Protein AF-A0A7M5VD16-F1 (afdb_monomer_lite)

Organism: NCBI:txid252671

Secondary structure (DSSP, 8-state):
--TTS---------------HHHHHHHHHHHHGGGB----HHHHHH--HHHHHHHHHHHT----TT-TTHHHHHHHHHHHTTEEEEEEEEE-TTSS-EEEEEEEPP-TTTBPPHHHHHHHHSS--

Structure (mmCIF, N/CA/C/O backbone):
data_AF-A0A7M5VD16-F1
#
_entry.id   AF-A0A7M5VD16-F1
#
loop_
_atom_site.group_PDB
_atom_site.id
_atom_site.type_symbol
_atom_site.label_atom_id
_atom_site.label_alt_id
_atom_site.label_comp_id
_atom_site.label_asym_id
_atom_site.label_entity_id
_atom_site.label_seq_id
_atom_site.pdbx_PDB_ins_code
_atom_site.Cartn_x
_atom_site.Cartn_y
_atom_site.Cartn_z
_atom_site.occupancy
_atom_site.B_iso_or_equiv
_atom_site.auth_seq_id
_atom_site.auth_comp_id
_atom_site.auth_asym_id
_atom_site.auth_atom_id
_atom_site.pdbx_PDB_model_num
ATOM 1 N N . MET A 1 1 ? 28.785 -12.070 -41.067 1.00 56.81 1 MET A N 1
ATOM 2 C CA . MET A 1 1 ? 30.015 -12.118 -41.872 1.00 56.81 1 MET A CA 1
ATOM 3 C C . MET A 1 1 ? 29.643 -11.562 -43.218 1.00 56.81 1 MET A C 1
ATOM 5 O O . MET A 1 1 ? 28.580 -11.926 -43.713 1.00 56.81 1 MET A O 1
ATOM 9 N N . ASP A 1 2 ? 30.428 -10.625 -43.731 1.00 66.94 2 ASP A N 1
ATOM 10 C CA . ASP A 1 2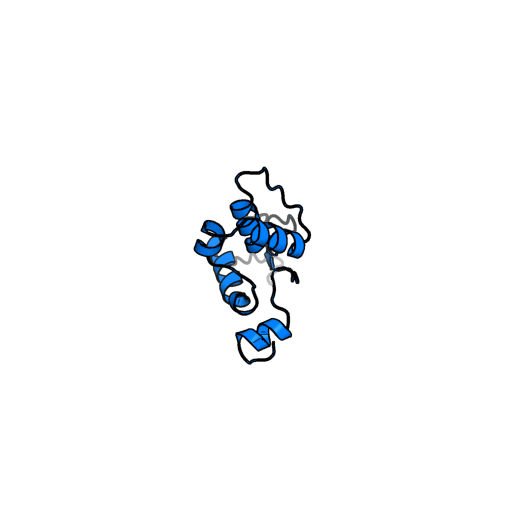 ? 30.234 -10.147 -45.096 1.00 66.94 2 ASP A CA 1
ATOM 11 C C . ASP A 1 2 ? 30.690 -11.217 -46.102 1.00 66.94 2 ASP A C 1
ATOM 13 O O . ASP A 1 2 ? 31.215 -12.269 -45.723 1.00 66.94 2 ASP A O 1
ATOM 17 N N . ASP A 1 3 ? 30.513 -10.947 -47.392 1.00 72.56 3 ASP A N 1
ATOM 18 C CA . ASP A 1 3 ? 30.872 -11.866 -48.480 1.00 72.56 3 ASP A CA 1
ATOM 19 C C . ASP A 1 3 ? 32.383 -12.194 -48.546 1.00 72.56 3 ASP A C 1
ATOM 21 O O . ASP A 1 3 ? 32.819 -12.964 -49.402 1.00 72.56 3 ASP A O 1
ATOM 25 N N . LYS A 1 4 ? 33.202 -11.617 -47.653 1.00 77.00 4 LYS A N 1
ATOM 26 C CA . LYS A 1 4 ? 34.650 -11.829 -47.538 1.00 77.00 4 LYS A CA 1
ATOM 27 C C . LYS A 1 4 ? 35.054 -12.561 -46.254 1.00 77.00 4 LYS A C 1
ATOM 29 O O . LYS A 1 4 ? 36.243 -12.780 -46.044 1.00 77.00 4 LYS A O 1
ATOM 34 N N . GLY A 1 5 ? 34.092 -12.985 -45.432 1.00 75.94 5 GLY A N 1
ATOM 35 C CA . GLY A 1 5 ? 34.352 -13.716 -44.189 1.00 75.94 5 GLY A CA 1
ATOM 36 C C . GLY A 1 5 ? 34.762 -12.827 -43.012 1.00 75.94 5 GLY A C 1
ATOM 37 O O . GLY A 1 5 ? 35.124 -13.353 -41.960 1.00 75.94 5 GLY A O 1
ATOM 38 N N . GLU A 1 6 ? 34.673 -11.502 -43.148 1.00 80.31 6 GLU A N 1
ATOM 39 C CA . GLU A 1 6 ? 35.021 -10.573 -42.076 1.00 80.31 6 GLU A CA 1
ATOM 40 C C . GLU A 1 6 ? 33.842 -10.391 -41.098 1.00 80.31 6 GLU A C 1
ATOM 42 O O . GLU A 1 6 ? 32.664 -10.462 -41.492 1.00 80.31 6 GLU A O 1
ATOM 47 N N . PRO A 1 7 ? 34.107 -10.168 -39.795 1.00 71.12 7 PRO A N 1
ATOM 48 C CA . PRO A 1 7 ? 33.060 -9.902 -38.825 1.00 71.12 7 PRO A CA 1
ATOM 49 C C . PRO A 1 7 ? 32.345 -8.590 -39.160 1.00 71.12 7 PRO A C 1
ATOM 51 O O . PRO A 1 7 ? 32.913 -7.502 -39.106 1.00 71.12 7 PRO A O 1
ATOM 54 N N . THR A 1 8 ? 31.056 -8.692 -39.473 1.00 75.25 8 THR A N 1
ATOM 55 C CA . THR A 1 8 ? 30.203 -7.531 -39.721 1.00 75.25 8 THR A CA 1
ATOM 56 C C . THR A 1 8 ? 29.890 -6.856 -38.388 1.00 75.25 8 THR A C 1
ATOM 58 O O . THR A 1 8 ? 29.064 -7.346 -37.614 1.00 75.25 8 THR A O 1
ATOM 61 N N . ILE A 1 9 ? 30.555 -5.741 -38.093 1.00 78.44 9 ILE A N 1
ATOM 62 C CA . ILE A 1 9 ? 30.253 -4.940 -36.904 1.00 78.44 9 ILE A CA 1
ATOM 63 C C . ILE A 1 9 ? 28.971 -4.161 -37.181 1.00 78.44 9 ILE A C 1
ATOM 65 O O . ILE A 1 9 ? 28.936 -3.306 -38.061 1.00 78.44 9 ILE A O 1
ATOM 69 N N . THR A 1 10 ? 27.920 -4.451 -36.417 1.00 77.50 10 THR A N 1
ATOM 70 C CA . THR A 1 10 ? 26.670 -3.689 -36.480 1.00 77.50 10 THR A CA 1
ATOM 71 C C . THR A 1 10 ? 26.530 -2.876 -35.204 1.00 77.50 10 THR A C 1
ATOM 73 O O . THR A 1 10 ? 26.528 -3.434 -34.109 1.00 77.50 10 THR A O 1
ATOM 76 N N . GLN A 1 11 ? 26.451 -1.556 -35.344 1.00 68.62 11 GLN A N 1
ATOM 77 C CA . GLN A 1 11 ? 26.189 -0.647 -34.234 1.00 68.62 11 GLN A CA 1
ATOM 78 C C . GLN A 1 11 ? 24.703 -0.302 -34.226 1.00 68.62 11 GLN A C 1
ATOM 80 O O . GLN A 1 11 ? 24.153 0.105 -35.246 1.00 68.62 11 GLN A O 1
ATOM 85 N N . TYR A 1 12 ? 24.067 -0.455 -33.070 1.00 62.19 12 TYR A N 1
ATOM 86 C CA . TYR A 1 12 ? 22.695 -0.021 -32.841 1.00 62.19 12 TYR A CA 1
ATOM 87 C C . TYR A 1 12 ? 22.702 1.032 -31.739 1.00 62.19 12 TYR A C 1
ATOM 89 O O . TYR A 1 12 ? 23.341 0.847 -30.703 1.00 62.19 12 TYR A O 1
ATOM 97 N N . THR A 1 13 ? 21.974 2.124 -31.945 1.00 57.06 13 THR A N 1
ATOM 98 C CA . THR A 1 13 ? 21.675 3.080 -30.880 1.00 57.06 13 THR A CA 1
ATOM 99 C C . THR A 1 13 ? 20.452 2.572 -30.129 1.00 57.06 13 THR A C 1
ATOM 101 O O . THR A 1 13 ? 19.353 2.538 -30.675 1.00 57.06 13 THR A O 1
ATOM 104 N N . THR A 1 14 ? 20.639 2.144 -28.883 1.00 54.81 14 THR A N 1
ATOM 105 C CA . THR A 1 14 ? 19.533 1.820 -27.978 1.00 54.81 14 THR A CA 1
ATOM 106 C C . THR A 1 14 ? 19.245 3.028 -27.099 1.00 54.81 14 THR A C 1
ATOM 108 O O . THR A 1 14 ? 20.090 3.427 -26.300 1.00 54.81 14 THR A O 1
ATOM 111 N N . GLU A 1 15 ? 18.051 3.596 -27.215 1.00 56.59 15 GLU A N 1
ATOM 112 C CA . GLU A 1 15 ? 17.571 4.614 -26.284 1.00 56.59 15 GLU A CA 1
ATOM 113 C C . GLU A 1 15 ? 16.760 3.925 -25.183 1.00 56.59 15 GLU A C 1
ATOM 115 O O . GLU A 1 15 ? 15.657 3.427 -25.412 1.00 56.59 15 GLU A O 1
ATOM 120 N N . GLY A 1 16 ? 17.316 3.859 -23.974 1.00 57.34 16 GLY A N 1
ATOM 121 C CA . GLY A 1 16 ? 16.554 3.469 -22.794 1.00 57.34 16 GLY A CA 1
ATOM 122 C C . GLY A 1 16 ? 15.739 4.662 -22.305 1.00 57.34 16 GLY A C 1
ATOM 123 O O . GLY A 1 16 ? 16.314 5.685 -21.938 1.00 57.34 16 GLY A O 1
ATOM 124 N N . ARG A 1 17 ? 14.406 4.552 -22.265 1.00 59.69 17 ARG A N 1
ATOM 125 C CA . ARG A 1 17 ? 13.594 5.526 -21.523 1.00 59.69 17 ARG A CA 1
ATOM 126 C C . ARG A 1 17 ? 13.852 5.321 -20.036 1.00 59.69 17 ARG A C 1
ATOM 128 O O . ARG A 1 17 ? 13.440 4.314 -19.466 1.00 59.69 17 ARG A O 1
ATOM 135 N N . MET A 1 18 ? 14.550 6.267 -19.419 1.00 70.25 18 MET A N 1
ATOM 136 C CA . MET A 1 18 ? 14.739 6.279 -17.976 1.00 70.25 18 MET A CA 1
ATOM 137 C C . MET A 1 18 ? 13.461 6.812 -17.331 1.00 70.25 18 MET A C 1
ATOM 139 O O . MET A 1 18 ? 13.227 8.016 -17.325 1.00 70.25 18 MET A O 1
ATOM 143 N N . PHE A 1 19 ? 12.628 5.913 -16.814 1.00 75.44 19 PHE A N 1
ATOM 144 C CA . PHE A 1 19 ? 11.519 6.296 -15.947 1.00 75.44 19 PHE A CA 1
ATOM 145 C C . PHE A 1 19 ? 12.018 6.362 -14.509 1.00 75.44 19 PHE A C 1
ATOM 147 O O . PHE A 1 19 ? 12.674 5.444 -14.013 1.00 75.44 19 PHE A O 1
ATOM 154 N N . THR A 1 20 ? 11.697 7.445 -13.821 1.00 83.00 20 THR A N 1
ATOM 155 C CA . THR A 1 20 ? 11.889 7.544 -12.379 1.00 83.00 20 THR A CA 1
ATOM 156 C C . THR A 1 20 ? 10.973 6.549 -11.666 1.00 83.00 20 THR A C 1
ATOM 158 O O . THR A 1 20 ? 9.872 6.229 -12.120 1.00 83.00 20 THR A O 1
ATOM 161 N N . LEU A 1 21 ? 11.385 6.090 -10.482 1.00 79.88 21 LEU A N 1
ATOM 162 C CA . LEU A 1 21 ? 10.534 5.237 -9.649 1.00 79.88 21 LEU A CA 1
ATOM 163 C C . LEU A 1 21 ? 9.198 5.919 -9.307 1.00 79.88 21 LEU A C 1
ATOM 165 O O . LEU A 1 21 ? 8.177 5.252 -9.155 1.00 79.88 21 LEU A O 1
ATOM 169 N N . GLN A 1 22 ? 9.195 7.249 -9.197 1.00 85.12 22 GLN A N 1
ATOM 170 C CA . GLN A 1 22 ? 7.983 8.026 -8.964 1.00 85.12 22 GLN A CA 1
ATOM 171 C C . GLN A 1 22 ? 7.004 7.915 -10.139 1.00 85.12 22 GLN A C 1
ATOM 173 O O . GLN A 1 22 ? 5.826 7.650 -9.909 1.00 85.12 22 GLN A O 1
ATOM 178 N N . GLU A 1 23 ? 7.477 8.045 -11.381 1.00 88.56 23 GLU A N 1
ATOM 179 C CA . GLU A 1 23 ? 6.639 7.892 -12.581 1.00 88.56 23 GLU A CA 1
ATOM 180 C C . GLU A 1 23 ? 6.065 6.480 -12.701 1.00 88.56 23 GLU A C 1
ATOM 182 O O . GLU A 1 23 ? 4.878 6.319 -12.991 1.00 88.56 23 GLU A O 1
ATOM 187 N N . VAL A 1 24 ? 6.879 5.455 -12.425 1.00 86.69 24 VAL A N 1
ATOM 188 C CA . VAL A 1 24 ? 6.423 4.057 -12.417 1.00 86.69 24 VAL A CA 1
ATOM 189 C C . VAL A 1 24 ? 5.312 3.871 -11.384 1.00 86.69 24 VAL A C 1
ATOM 191 O O . VAL A 1 24 ? 4.244 3.359 -11.715 1.00 86.69 24 VAL A O 1
ATOM 194 N N . ARG A 1 25 ? 5.511 4.353 -10.151 1.00 85.94 25 ARG A N 1
ATOM 195 C CA . ARG A 1 25 ? 4.515 4.244 -9.073 1.00 85.94 25 ARG A CA 1
ATOM 196 C C . ARG A 1 25 ? 3.226 4.995 -9.387 1.00 85.94 25 ARG A C 1
ATOM 198 O O . ARG A 1 25 ? 2.158 4.443 -9.148 1.00 85.94 25 ARG A O 1
ATOM 205 N N . GLN A 1 26 ? 3.311 6.207 -9.936 1.00 89.62 26 GLN A N 1
ATOM 206 C CA . GLN A 1 26 ? 2.128 6.978 -10.325 1.00 89.62 26 GLN A CA 1
ATOM 207 C C . GLN A 1 26 ? 1.358 6.276 -11.445 1.00 89.62 26 GLN A C 1
ATOM 209 O O . GLN A 1 26 ? 0.141 6.151 -11.376 1.00 89.62 26 GLN A O 1
ATOM 214 N N . THR A 1 27 ? 2.071 5.759 -12.448 1.00 90.50 27 THR A N 1
ATOM 215 C CA . THR A 1 27 ? 1.465 5.012 -13.556 1.00 90.50 27 THR A CA 1
ATOM 216 C C . THR A 1 27 ? 0.771 3.748 -13.058 1.00 90.50 27 THR A C 1
ATOM 218 O O . THR A 1 27 ? -0.334 3.443 -13.497 1.00 90.50 27 THR A O 1
ATOM 221 N N . MET A 1 28 ? 1.402 3.008 -12.142 1.00 89.75 28 MET A N 1
ATOM 222 C CA . MET A 1 28 ? 0.799 1.821 -11.535 1.00 89.75 28 MET A CA 1
ATOM 223 C C . MET A 1 28 ? -0.426 2.188 -10.700 1.00 89.75 28 MET A C 1
ATOM 225 O O . MET A 1 28 ? -1.458 1.551 -10.867 1.00 89.75 28 MET A O 1
ATOM 229 N N . PHE A 1 29 ? -0.341 3.232 -9.869 1.00 90.06 29 PHE A N 1
ATOM 230 C CA . PHE A 1 29 ? -1.458 3.716 -9.056 1.00 90.06 29 PHE A CA 1
ATOM 231 C C . PHE A 1 29 ? -2.660 4.131 -9.915 1.00 90.06 29 PHE A C 1
ATOM 233 O O . PHE A 1 29 ? -3.742 3.598 -9.705 1.00 90.06 29 PHE A O 1
ATOM 240 N N . ASN A 1 30 ? -2.472 4.976 -10.932 1.00 92.19 30 ASN A N 1
ATOM 241 C CA . ASN A 1 30 ? -3.568 5.437 -11.796 1.00 92.19 30 ASN A CA 1
ATOM 242 C C . ASN A 1 30 ? -4.278 4.281 -12.521 1.00 92.19 30 ASN A C 1
ATOM 244 O O . ASN A 1 30 ? -5.460 4.361 -12.819 1.00 92.19 30 ASN A O 1
ATOM 248 N N . LYS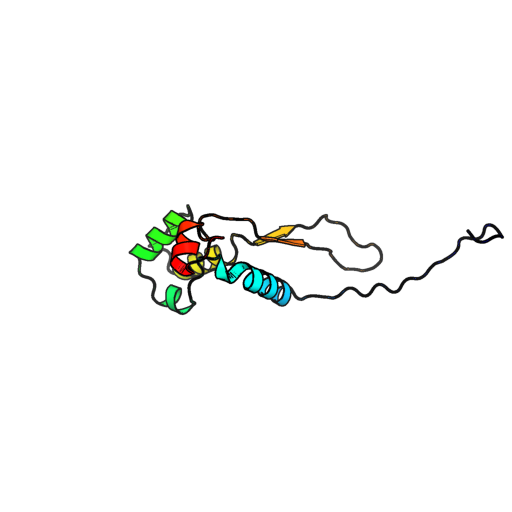 A 1 31 ? -3.563 3.192 -12.831 1.00 91.06 31 LYS A N 1
ATOM 249 C CA . LYS A 1 31 ? -4.161 2.013 -13.479 1.00 91.06 31 LYS A CA 1
ATOM 250 C C . LYS A 1 31 ? -5.032 1.180 -12.546 1.00 91.06 31 LYS A C 1
ATOM 252 O O . LYS A 1 31 ? -5.820 0.378 -13.033 1.00 91.06 31 LYS A O 1
ATOM 257 N N . GLN A 1 32 ? -4.821 1.297 -11.238 1.00 91.25 32 GLN A N 1
ATOM 258 C CA . GLN A 1 32 ? -5.428 0.410 -10.252 1.00 91.25 32 GLN A CA 1
ATOM 259 C C . GLN A 1 32 ? -6.311 1.140 -9.235 1.00 91.25 32 GLN A C 1
ATOM 261 O O . GLN A 1 32 ? -6.996 0.469 -8.475 1.00 91.25 32 GLN A O 1
ATOM 266 N N . GLU A 1 33 ? -6.305 2.478 -9.199 1.00 91.00 33 GLU A N 1
ATOM 267 C CA . GLU A 1 33 ? -6.933 3.289 -8.145 1.00 91.00 33 GLU A CA 1
ATOM 268 C C . GLU A 1 33 ? -8.411 2.958 -7.898 1.00 91.00 33 GLU A C 1
ATOM 270 O O . GLU A 1 33 ? -8.833 2.886 -6.741 1.00 91.00 33 GLU A O 1
ATOM 275 N N . ASP A 1 34 ? -9.158 2.651 -8.960 1.00 90.81 34 ASP A N 1
ATOM 276 C CA . ASP A 1 34 ? -10.574 2.278 -8.891 1.00 90.81 34 ASP A CA 1
ATOM 277 C C . ASP A 1 34 ? -10.812 0.953 -8.156 1.00 90.81 34 ASP A C 1
ATOM 279 O O . ASP A 1 34 ? -11.871 0.748 -7.565 1.00 90.81 34 ASP A O 1
ATOM 283 N N . PHE A 1 35 ? -9.813 0.069 -8.146 1.00 92.12 35 PHE A N 1
ATOM 284 C CA . PHE A 1 35 ? -9.873 -1.251 -7.520 1.00 92.12 35 PHE A CA 1
ATOM 285 C C . PHE A 1 35 ? -9.280 -1.268 -6.109 1.00 92.12 35 PHE A C 1
ATOM 287 O O . PHE A 1 35 ? -9.351 -2.290 -5.431 1.00 92.12 35 PHE A O 1
ATOM 294 N N . LEU A 1 36 ? -8.674 -0.172 -5.641 1.00 91.56 36 LEU A N 1
ATOM 295 C CA . LEU A 1 36 ? -8.016 -0.135 -4.336 1.00 91.56 36 LEU A CA 1
ATOM 296 C C . LEU A 1 36 ? -8.909 0.462 -3.245 1.00 91.56 36 LEU A C 1
ATOM 298 O O . LEU A 1 36 ? -9.598 1.469 -3.432 1.00 91.56 36 LEU A O 1
ATOM 302 N N . ARG A 1 37 ? -8.791 -0.092 -2.036 1.00 90.44 37 ARG A N 1
ATOM 303 C CA . ARG A 1 37 ? -9.325 0.465 -0.784 1.00 90.44 37 ARG A CA 1
ATOM 304 C C . ARG A 1 37 ? -8.405 1.543 -0.210 1.00 90.44 37 ARG A C 1
ATOM 306 O O . ARG A 1 37 ? -8.069 1.525 0.973 1.00 90.44 37 ARG A O 1
ATOM 313 N N . ILE A 1 38 ? -7.952 2.463 -1.057 1.00 83.81 38 ILE A N 1
ATOM 314 C CA . ILE A 1 38 ? -7.075 3.552 -0.628 1.00 83.81 38 ILE A CA 1
ATOM 315 C C . ILE A 1 38 ? -7.872 4.604 0.135 1.00 83.81 38 ILE A C 1
ATOM 317 O O . ILE A 1 38 ? -8.963 5.005 -0.266 1.00 83.81 38 ILE A O 1
ATOM 321 N N . LYS A 1 39 ? -7.285 5.056 1.241 1.00 90.44 39 LYS A N 1
ATOM 322 C CA . LYS A 1 39 ? -7.809 6.119 2.090 1.00 90.44 39 LYS A CA 1
ATOM 323 C C . LYS A 1 39 ? -7.011 7.407 1.873 1.00 90.44 39 LYS A C 1
ATOM 325 O O . LYS A 1 39 ? -5.833 7.368 1.486 1.00 90.44 39 LYS A O 1
ATOM 330 N N . SER A 1 40 ? -7.661 8.546 2.108 1.00 92.00 40 SER A N 1
ATOM 331 C CA . SER A 1 40 ? -7.034 9.868 2.014 1.00 92.00 40 SER A CA 1
ATOM 332 C C . SER A 1 40 ? -5.940 10.043 3.071 1.00 92.00 40 SER A C 1
ATOM 334 O O . SER A 1 40 ? -5.857 9.287 4.033 1.00 92.00 40 SER A O 1
ATOM 336 N N . ASP A 1 41 ? -5.076 11.042 2.905 1.00 93.56 41 ASP A N 1
ATOM 337 C CA . ASP A 1 41 ? -4.100 11.384 3.947 1.00 93.56 41 ASP A CA 1
ATOM 338 C C . ASP A 1 41 ? -4.797 11.828 5.244 1.00 93.56 41 ASP A C 1
ATOM 340 O O . ASP A 1 41 ? -4.432 11.351 6.315 1.00 93.56 41 ASP A O 1
ATOM 344 N N . GLU A 1 42 ? -5.860 12.624 5.115 1.00 96.06 42 GLU A N 1
ATOM 345 C CA . GLU A 1 42 ? -6.714 13.102 6.212 1.00 96.06 42 GLU A CA 1
ATOM 346 C C . GLU A 1 42 ? -7.332 11.961 7.035 1.00 96.06 42 GLU A C 1
ATOM 348 O O . GLU A 1 42 ? -7.437 12.059 8.258 1.00 96.06 42 GLU A O 1
ATOM 353 N N . TYR A 1 43 ? -7.679 10.840 6.391 1.00 95.06 43 TYR A N 1
ATOM 354 C CA . TYR A 1 43 ? -8.161 9.649 7.090 1.00 95.06 43 TYR A CA 1
ATOM 355 C C . TYR A 1 43 ? -7.158 9.171 8.144 1.00 95.06 43 TYR A C 1
ATOM 357 O O . TYR A 1 43 ? -7.521 8.972 9.295 1.00 95.06 43 TYR A O 1
ATOM 365 N N . TYR A 1 44 ? -5.877 9.045 7.790 1.00 94.19 44 TYR A N 1
ATOM 366 C CA . TYR A 1 44 ? -4.859 8.566 8.732 1.00 94.19 44 TYR A CA 1
ATOM 367 C C . TYR A 1 44 ? -4.493 9.600 9.801 1.00 94.19 44 TYR A C 1
ATOM 369 O O . TYR A 1 44 ? -3.949 9.231 10.837 1.00 94.19 44 TYR A O 1
ATOM 377 N N . GLU A 1 45 ? -4.756 10.883 9.557 1.00 93.31 45 GLU A N 1
ATOM 378 C CA . GLU A 1 45 ? -4.549 11.951 10.542 1.00 93.31 45 GLU A CA 1
ATOM 379 C C . GLU A 1 45 ? -5.648 11.973 11.612 1.00 93.31 45 GLU A C 1
ATOM 381 O O . GLU A 1 45 ? -5.421 12.468 12.714 1.00 93.31 45 GLU A O 1
ATOM 386 N N . THR A 1 46 ? -6.823 11.422 11.295 1.00 94.62 46 THR A N 1
ATOM 387 C CA . THR A 1 46 ? -8.028 11.489 12.136 1.00 94.62 46 THR A CA 1
ATOM 388 C C . THR A 1 46 ? -8.549 10.125 12.598 1.00 94.62 46 THR A C 1
ATOM 390 O O . THR A 1 46 ? -9.502 10.074 13.375 1.00 94.62 46 THR A O 1
ATOM 393 N N . ILE A 1 47 ? -7.927 9.026 12.160 1.00 94.50 47 ILE A N 1
ATOM 394 C CA . ILE A 1 47 ? -8.333 7.654 12.486 1.00 94.50 47 ILE A CA 1
ATOM 395 C C . ILE A 1 47 ? -8.306 7.392 14.001 1.00 94.50 47 ILE A C 1
ATOM 397 O O . ILE A 1 47 ? -7.346 7.725 14.699 1.00 94.50 47 ILE A O 1
ATOM 401 N N . GLY A 1 48 ? -9.374 6.777 14.513 1.00 94.12 48 GLY A N 1
ATOM 402 C CA . GLY A 1 48 ? -9.488 6.388 15.920 1.00 94.12 48 GLY A CA 1
ATOM 403 C C . GLY A 1 48 ? -8.792 5.061 16.241 1.00 94.12 48 GLY A C 1
ATOM 404 O O . GLY A 1 48 ? -8.499 4.264 15.355 1.00 94.12 48 GLY A O 1
ATOM 405 N N . GLU A 1 49 ? -8.577 4.784 17.529 1.00 93.44 49 GLU A N 1
ATOM 406 C CA . GLU A 1 49 ? -7.909 3.553 17.995 1.00 93.44 49 GLU A CA 1
ATOM 407 C C . GLU A 1 49 ? -8.648 2.269 17.592 1.00 93.44 49 GLU A C 1
ATOM 409 O O . GLU A 1 49 ? -8.018 1.309 17.154 1.00 93.44 49 GLU A O 1
ATOM 414 N N . GLN A 1 50 ? -9.982 2.254 17.695 1.00 94.06 50 GLN A N 1
ATOM 415 C CA . GLN A 1 50 ? -10.776 1.089 17.295 1.00 94.06 50 GLN A CA 1
ATOM 416 C C . GLN A 1 50 ? -10.631 0.813 15.796 1.00 94.06 50 GLN A C 1
ATOM 418 O O . GLN A 1 50 ? -10.380 -0.316 15.396 1.00 94.06 50 GLN A O 1
ATOM 423 N N . GLU A 1 51 ? -10.732 1.857 14.976 1.00 94.69 51 GLU A N 1
ATOM 424 C CA . GLU A 1 51 ? -10.631 1.719 13.526 1.00 94.69 51 GLU A CA 1
ATOM 425 C C . GLU A 1 51 ? -9.207 1.345 13.089 1.00 94.69 51 GLU A C 1
ATOM 427 O O . GLU A 1 51 ? -9.037 0.554 12.166 1.00 94.69 51 GLU A O 1
ATOM 432 N N . LEU A 1 52 ? -8.178 1.835 13.793 1.00 94.94 52 LEU A N 1
ATOM 433 C CA . LEU A 1 52 ? -6.807 1.350 13.624 1.00 94.94 52 LEU A CA 1
ATOM 434 C C . LEU A 1 52 ? -6.728 -0.158 13.862 1.00 94.94 52 LEU A C 1
ATOM 436 O O . LEU A 1 52 ? -6.177 -0.864 13.020 1.00 94.94 52 LEU A O 1
ATOM 440 N N . SER A 1 53 ? -7.282 -0.643 14.977 1.00 95.31 53 SER A N 1
ATOM 441 C CA . SER A 1 53 ? -7.300 -2.073 15.295 1.00 95.31 53 SER A CA 1
ATOM 442 C C . SER A 1 53 ? -7.985 -2.881 14.192 1.00 95.31 53 SER A C 1
ATOM 444 O O . SER A 1 53 ? -7.397 -3.836 13.692 1.00 95.31 53 SER A O 1
ATOM 446 N N . ASP A 1 54 ? -9.175 -2.456 13.761 1.00 95.00 54 ASP A N 1
ATOM 447 C CA . ASP A 1 54 ? -9.959 -3.147 12.731 1.00 95.00 54 ASP A CA 1
ATOM 448 C C . ASP A 1 54 ? -9.209 -3.197 11.383 1.00 95.00 54 ASP A C 1
ATOM 450 O O . ASP A 1 54 ? -9.206 -4.211 10.678 1.00 95.00 54 ASP A O 1
ATOM 454 N N . GLU A 1 55 ? -8.529 -2.108 11.017 1.00 94.75 55 GLU A N 1
ATOM 455 C CA . GLU A 1 55 ? -7.730 -2.028 9.795 1.00 94.75 55 GLU A CA 1
ATOM 456 C C . GLU A 1 55 ? -6.468 -2.908 9.853 1.00 94.75 55 GLU A C 1
ATOM 458 O O . GLU A 1 55 ? -6.105 -3.524 8.845 1.00 94.75 55 GLU A O 1
ATOM 463 N N . PHE A 1 56 ? -5.811 -3.018 11.011 1.00 95.06 56 PHE A N 1
ATOM 464 C CA . PHE A 1 56 ? -4.692 -3.945 11.215 1.00 95.06 56 PHE A CA 1
ATOM 465 C C . PHE A 1 56 ? -5.141 -5.411 11.192 1.00 95.06 56 PHE A C 1
ATOM 467 O O . PHE A 1 56 ? -4.501 -6.224 10.518 1.00 95.06 56 PHE A O 1
ATOM 474 N N . ASP A 1 57 ? -6.275 -5.731 11.818 1.00 94.56 57 ASP A N 1
ATOM 475 C CA . ASP A 1 57 ? -6.874 -7.069 11.781 1.00 94.56 57 ASP A CA 1
ATOM 476 C C . ASP A 1 57 ? -7.202 -7.482 10.344 1.00 94.56 57 ASP A C 1
ATOM 478 O O . ASP A 1 57 ? -6.867 -8.588 9.912 1.00 94.56 57 ASP A O 1
ATOM 482 N N . ARG A 1 58 ? -7.767 -6.567 9.547 1.00 91.62 58 ARG A N 1
ATOM 483 C CA . ARG A 1 58 ? -8.017 -6.800 8.118 1.00 91.62 58 ARG A CA 1
ATOM 484 C C . ARG A 1 58 ? -6.732 -7.065 7.335 1.00 91.62 58 ARG A C 1
ATOM 486 O O . ARG A 1 58 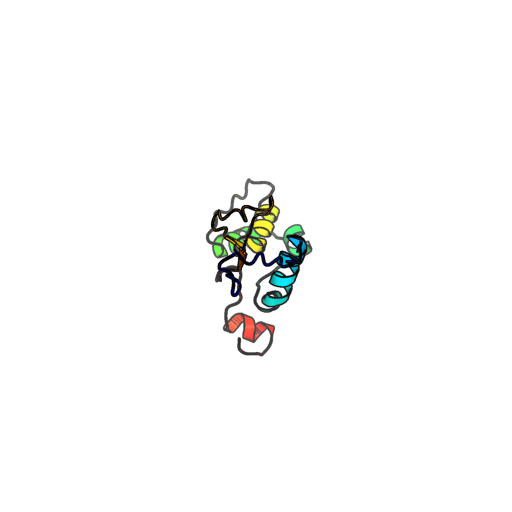? -6.730 -7.866 6.402 1.00 91.62 58 ARG A O 1
ATOM 493 N N . LEU A 1 59 ? -5.639 -6.390 7.688 1.00 91.88 59 LEU A N 1
ATOM 494 C CA . LEU A 1 59 ? -4.335 -6.630 7.074 1.00 91.88 59 LEU A CA 1
ATOM 495 C C . LEU A 1 59 ? -3.686 -7.941 7.544 1.00 91.88 59 LEU A C 1
ATOM 497 O O . LEU A 1 59 ? -2.723 -8.364 6.901 1.00 91.88 59 LEU A O 1
ATOM 501 N N . LEU A 1 60 ? -4.221 -8.602 8.575 1.00 91.75 60 LEU A N 1
ATOM 502 C CA . LEU A 1 60 ? -3.587 -9.722 9.277 1.00 91.75 60 LEU A CA 1
ATOM 503 C C . LEU A 1 60 ? -2.233 -9.318 9.889 1.00 91.75 60 LEU A C 1
ATOM 505 O O . LEU A 1 60 ? -1.269 -10.082 9.854 1.00 91.75 60 LEU A O 1
ATOM 509 N N . GLU A 1 61 ? -2.159 -8.097 10.418 1.00 92.38 61 GLU A N 1
ATOM 510 C CA . GLU A 1 61 ? -0.968 -7.503 11.029 1.00 92.38 61 GLU A CA 1
ATOM 511 C C . GLU A 1 61 ? -1.247 -7.145 12.497 1.00 92.38 61 GLU A C 1
ATOM 513 O O . GLU A 1 61 ? -2.365 -6.805 12.869 1.00 92.38 61 GLU A O 1
ATOM 518 N N . ASN A 1 62 ? -0.228 -7.196 13.357 1.00 92.44 62 ASN A N 1
ATOM 519 C CA . ASN A 1 62 ? -0.417 -6.964 14.795 1.00 92.44 62 ASN A CA 1
ATOM 520 C C . ASN A 1 62 ? -0.484 -5.474 15.122 1.00 92.44 62 ASN A C 1
ATOM 522 O O . ASN A 1 62 ? 0.544 -4.812 15.003 1.00 92.44 62 ASN A O 1
ATOM 526 N N . TYR A 1 63 ? -1.612 -4.969 15.613 1.00 93.75 63 TYR A N 1
ATOM 527 C CA . TYR A 1 63 ? -1.729 -3.613 16.161 1.00 93.75 63 TYR A CA 1
ATOM 528 C C . TYR A 1 63 ? -1.050 -3.488 17.539 1.00 93.75 63 TYR A C 1
ATOM 530 O O . TYR A 1 63 ? -1.281 -4.312 18.424 1.00 93.75 63 TYR A O 1
ATOM 538 N N . ASP A 1 64 ? -0.220 -2.455 17.737 1.00 92.00 64 ASP A N 1
ATOM 539 C CA . ASP A 1 64 ? 0.339 -2.111 19.055 1.00 92.00 64 ASP A CA 1
ATOM 540 C C . ASP A 1 64 ? -0.207 -0.757 19.535 1.00 92.00 64 ASP A C 1
ATOM 542 O O . ASP A 1 64 ? 0.336 0.284 19.158 1.00 92.00 64 ASP A O 1
ATOM 546 N N . PRO A 1 65 ? -1.221 -0.727 20.416 1.00 88.56 65 PRO A N 1
ATOM 547 C CA . PRO A 1 65 ? -1.823 0.524 20.880 1.00 88.56 65 PRO A CA 1
ATOM 548 C C . PRO A 1 65 ? -0.857 1.412 21.682 1.00 88.56 65 PRO A C 1
ATOM 550 O O . PRO A 1 65 ? -1.153 2.578 21.928 1.00 88.56 65 PRO A O 1
ATOM 553 N N . LYS A 1 66 ? 0.304 0.896 22.109 1.00 90.00 66 LYS A N 1
ATOM 554 C CA . LYS A 1 66 ? 1.325 1.684 22.821 1.00 90.00 66 LYS A CA 1
ATOM 555 C C . LYS A 1 66 ? 2.312 2.367 21.875 1.00 90.00 66 LYS A C 1
ATOM 557 O O . LYS A 1 66 ? 3.075 3.228 22.316 1.00 90.00 66 LYS A O 1
ATOM 562 N N . SER A 1 67 ? 2.325 1.983 20.600 1.00 90.19 67 SER A N 1
ATOM 563 C CA . SER A 1 67 ? 3.206 2.545 19.581 1.00 90.19 67 SER A CA 1
ATOM 564 C C . SER A 1 67 ? 2.642 3.889 19.089 1.00 90.19 67 SER A C 1
ATOM 566 O O . SER A 1 67 ? 1.536 3.940 18.554 1.00 90.19 67 SER A O 1
ATOM 568 N N . PRO A 1 68 ? 3.383 5.008 19.209 1.00 82.56 68 PRO A N 1
ATOM 569 C CA . PRO A 1 68 ? 2.859 6.337 18.877 1.00 82.56 68 PRO A CA 1
ATOM 570 C C . PRO A 1 68 ? 2.710 6.606 17.367 1.00 82.56 68 PRO A C 1
ATOM 572 O O . PRO A 1 68 ? 2.414 7.729 16.980 1.00 82.56 68 PRO A O 1
ATOM 575 N N . ASN A 1 69 ? 2.935 5.61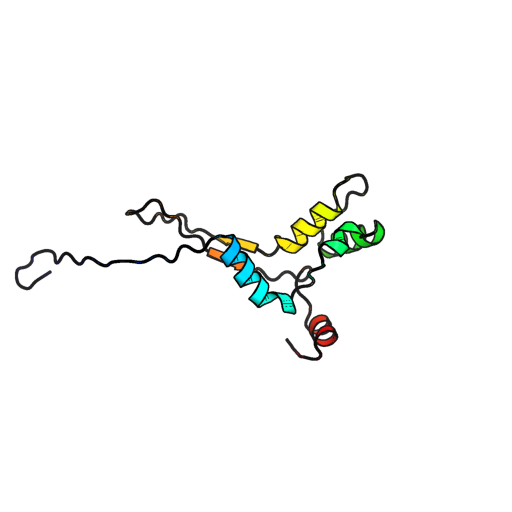4 16.497 1.00 92.81 69 ASN A N 1
ATOM 576 C CA . ASN A 1 69 ? 2.989 5.799 15.040 1.00 92.81 69 ASN A CA 1
ATOM 577 C C . ASN A 1 69 ? 2.188 4.752 14.254 1.00 92.81 69 ASN A C 1
ATOM 579 O O . ASN A 1 69 ? 2.446 4.530 13.068 1.00 92.81 69 ASN A O 1
ATOM 583 N N . GLU A 1 70 ? 1.212 4.107 14.888 1.00 95.06 70 GLU A N 1
ATOM 584 C CA . GLU A 1 70 ? 0.430 3.046 14.251 1.00 95.06 70 GLU A CA 1
ATOM 585 C C . GLU A 1 70 ? -0.327 3.520 13.008 1.00 95.06 70 GLU A C 1
ATOM 587 O O . GLU A 1 70 ? -0.318 2.821 11.998 1.00 95.06 70 GLU A O 1
ATOM 592 N N . ALA A 1 71 ? -0.862 4.744 13.001 1.00 94.81 71 ALA A N 1
ATOM 593 C CA . ALA A 1 71 ? -1.503 5.317 11.814 1.00 94.81 71 ALA A CA 1
ATOM 594 C C . ALA A 1 71 ? -0.527 5.506 10.638 1.00 94.81 71 ALA A C 1
ATOM 596 O O . ALA A 1 71 ? -0.843 5.193 9.488 1.00 94.81 71 ALA A O 1
ATOM 597 N N . VAL A 1 72 ? 0.704 5.950 10.917 1.00 95.19 72 VAL A N 1
ATOM 598 C CA . VAL A 1 72 ? 1.764 6.083 9.902 1.00 95.19 72 VAL A CA 1
ATOM 599 C C . VAL A 1 72 ? 2.176 4.708 9.375 1.00 95.19 72 VAL A C 1
ATOM 601 O O . VAL A 1 72 ? 2.392 4.532 8.171 1.00 95.19 72 VAL A O 1
ATOM 604 N N . ARG A 1 73 ? 2.262 3.716 10.268 1.00 94.75 73 ARG A N 1
ATOM 605 C CA . ARG A 1 73 ? 2.580 2.331 9.920 1.00 94.75 73 ARG A CA 1
ATOM 606 C C . ARG A 1 73 ? 1.487 1.719 9.042 1.00 94.75 73 ARG A C 1
ATOM 608 O O . ARG A 1 73 ? 1.811 1.156 7.996 1.00 94.75 73 ARG A O 1
ATOM 615 N N . LEU A 1 74 ? 0.220 1.922 9.397 1.00 94.81 74 LEU A N 1
ATOM 616 C CA . LEU A 1 74 ? -0.938 1.489 8.619 1.00 94.81 74 LEU A CA 1
ATOM 617 C C . LEU A 1 74 ? -0.927 2.102 7.212 1.00 94.81 74 LEU A C 1
ATOM 619 O O . LEU A 1 74 ? -0.972 1.375 6.217 1.00 94.81 74 LEU A O 1
ATOM 623 N N . LYS A 1 75 ? -0.771 3.431 7.122 1.00 94.62 75 LYS A N 1
ATOM 624 C CA . LYS A 1 75 ? -0.664 4.171 5.852 1.00 94.62 75 LYS A CA 1
ATOM 625 C C . LYS A 1 75 ? 0.435 3.604 4.962 1.00 94.62 75 LYS A C 1
ATOM 627 O O . LYS A 1 75 ? 0.250 3.453 3.754 1.00 94.62 75 LYS A O 1
ATOM 632 N N . LYS A 1 76 ? 1.593 3.282 5.546 1.00 92.19 76 LYS A N 1
ATOM 633 C CA . LYS A 1 76 ? 2.705 2.675 4.812 1.00 92.19 76 LYS A CA 1
ATOM 634 C C . LYS A 1 76 ? 2.317 1.296 4.288 1.00 92.19 76 LYS A C 1
ATOM 636 O O . LYS A 1 76 ? 2.454 1.084 3.086 1.00 92.19 76 LYS A O 1
ATOM 641 N N . TYR A 1 77 ? 1.818 0.400 5.141 1.00 91.88 77 TYR A N 1
ATOM 642 C CA . TYR A 1 77 ? 1.421 -0.949 4.729 1.00 91.88 77 TYR A CA 1
ATOM 643 C C . TYR A 1 77 ? 0.428 -0.914 3.572 1.00 91.88 77 TYR A C 1
ATOM 645 O O . TYR A 1 77 ? 0.702 -1.491 2.522 1.00 91.88 77 TYR A O 1
ATOM 653 N N . GLN A 1 78 ? -0.654 -0.151 3.704 1.00 91.25 78 GLN A N 1
ATOM 654 C CA . GLN A 1 78 ? -1.693 -0.095 2.677 1.00 91.25 78 GLN A CA 1
ATOM 655 C C . GLN A 1 78 ? -1.195 0.439 1.326 1.00 91.25 78 GLN A C 1
ATOM 657 O O . GLN A 1 78 ? -1.733 0.075 0.284 1.00 91.25 78 GLN A O 1
ATOM 662 N N . ARG A 1 79 ? -0.143 1.268 1.318 1.00 89.12 79 ARG A N 1
ATOM 663 C CA . ARG A 1 79 ? 0.416 1.868 0.094 1.00 89.12 79 ARG A CA 1
ATOM 664 C C . ARG A 1 79 ? 1.526 1.069 -0.570 1.00 89.12 79 ARG A C 1
ATOM 666 O O . ARG A 1 79 ? 1.802 1.320 -1.741 1.00 89.12 79 ARG A O 1
ATOM 673 N N . VAL A 1 80 ? 2.220 0.193 0.160 1.00 87.88 80 VAL A N 1
ATOM 674 C CA . VAL A 1 80 ? 3.407 -0.501 -0.379 1.00 87.88 80 VAL A CA 1
ATOM 675 C C . VAL A 1 80 ? 3.313 -2.018 -0.361 1.00 87.88 80 VAL A C 1
ATOM 677 O O . VAL A 1 80 ? 4.083 -2.648 -1.077 1.00 87.88 80 VAL A O 1
ATOM 680 N N . ARG A 1 81 ? 2.395 -2.611 0.411 1.00 88.75 81 ARG A N 1
ATOM 681 C CA . ARG A 1 81 ? 2.311 -4.069 0.607 1.00 88.75 81 ARG A CA 1
ATOM 682 C C . ARG A 1 81 ? 2.164 -4.853 -0.696 1.00 88.75 81 ARG A C 1
ATOM 684 O O . ARG A 1 81 ? 2.691 -5.952 -0.807 1.00 88.75 81 ARG A O 1
ATOM 691 N N . THR A 1 82 ? 1.480 -4.280 -1.678 1.00 89.75 82 THR A N 1
ATOM 692 C CA . THR A 1 82 ? 1.211 -4.928 -2.965 1.00 89.75 82 THR A CA 1
ATOM 693 C C . THR A 1 82 ? 2.332 -4.729 -3.984 1.00 89.75 82 THR A C 1
ATOM 695 O O . THR A 1 82 ? 2.348 -5.412 -5.003 1.00 89.75 82 THR A O 1
ATOM 698 N N . LEU A 1 83 ? 3.280 -3.816 -3.741 1.00 89.06 83 LEU A N 1
ATOM 699 C CA . LEU A 1 83 ? 4.337 -3.489 -4.696 1.00 89.06 83 LEU A CA 1
ATOM 700 C C . LEU A 1 83 ? 5.509 -4.468 -4.569 1.00 89.06 83 LEU A C 1
ATOM 702 O O . LEU A 1 83 ? 6.192 -4.514 -3.547 1.00 89.06 83 LEU A O 1
ATOM 706 N N . VAL A 1 84 ? 5.798 -5.188 -5.650 1.00 89.50 84 VAL A N 1
ATOM 707 C CA . VAL A 1 84 ? 6.925 -6.118 -5.745 1.00 89.50 84 VAL A CA 1
ATOM 708 C C . VAL A 1 84 ? 7.939 -5.610 -6.751 1.00 89.50 84 VAL A C 1
ATOM 710 O O . VAL A 1 84 ? 7.601 -5.301 -7.891 1.00 89.50 84 VAL A O 1
ATOM 713 N N . CYS A 1 85 ? 9.200 -5.562 -6.332 1.00 86.75 85 CYS A N 1
ATOM 714 C CA . CYS A 1 85 ? 10.335 -5.341 -7.216 1.00 86.75 85 CYS A CA 1
ATOM 715 C C . CYS A 1 85 ? 11.001 -6.687 -7.511 1.00 86.75 85 CYS A C 1
ATOM 717 O O . CYS A 1 85 ? 11.312 -7.441 -6.588 1.00 86.75 85 CYS A O 1
ATOM 719 N N . TRP A 1 86 ? 11.231 -6.973 -8.787 1.00 85.88 86 TRP A N 1
ATOM 720 C CA . TRP A 1 86 ? 11.998 -8.121 -9.247 1.00 85.88 86 TRP A CA 1
ATOM 721 C C . TRP A 1 86 ? 13.172 -7.654 -10.107 1.00 85.88 86 TRP A C 1
ATOM 723 O O . TRP A 1 86 ? 13.044 -6.730 -10.910 1.00 85.88 86 TRP A O 1
ATOM 733 N N . HIS A 1 87 ? 14.320 -8.298 -9.934 1.00 81.31 87 HIS A N 1
ATOM 734 C CA . HIS A 1 87 ? 15.548 -8.032 -10.675 1.00 81.31 87 HIS A CA 1
ATOM 735 C C . HIS A 1 87 ? 16.247 -9.368 -10.926 1.00 81.31 87 HIS A C 1
ATOM 737 O O . HIS A 1 87 ? 16.424 -10.147 -9.988 1.00 81.31 87 HIS A O 1
ATOM 743 N N . ASP A 1 88 ? 16.667 -9.637 -12.159 1.00 76.62 88 ASP A N 1
ATOM 744 C CA . ASP A 1 88 ? 17.319 -10.900 -12.537 1.00 76.62 88 ASP A CA 1
ATOM 745 C C . ASP A 1 88 ? 18.832 -10.920 -12.276 1.00 76.62 88 ASP A C 1
ATOM 747 O O . ASP A 1 88 ? 19.509 -11.895 -12.588 1.00 76.62 88 ASP A O 1
ATOM 751 N N . SER A 1 89 ? 19.374 -9.858 -11.673 1.00 70.50 89 SER A N 1
ATOM 752 C CA . SER A 1 89 ? 20.819 -9.662 -11.466 1.00 70.50 89 SER A CA 1
ATOM 753 C C . SER A 1 89 ? 21.630 -9.611 -12.761 1.00 70.50 89 SER A C 1
ATOM 755 O O . SER A 1 89 ? 22.860 -9.643 -12.702 1.00 70.50 89 SER A O 1
ATOM 757 N N . SER A 1 90 ? 20.974 -9.478 -13.918 1.00 64.81 90 SER A N 1
ATOM 758 C CA . SER A 1 90 ? 21.670 -9.257 -15.174 1.00 64.81 90 SER A CA 1
ATOM 759 C C . SER A 1 90 ? 22.221 -7.830 -15.190 1.00 64.81 90 SER A C 1
ATOM 761 O O . SER A 1 90 ? 21.506 -6.840 -15.028 1.00 64.81 90 SER A O 1
ATOM 763 N N . SER A 1 91 ? 23.538 -7.710 -15.324 1.00 61.41 91 SER A N 1
ATOM 764 C CA . SER A 1 91 ? 24.160 -6.442 -15.675 1.00 61.41 91 SER A CA 1
ATOM 765 C C . SER A 1 91 ? 24.228 -6.373 -17.193 1.00 61.41 91 SER A C 1
ATOM 767 O O . SER A 1 91 ? 24.750 -7.275 -17.851 1.00 61.41 91 SER A O 1
ATOM 769 N N . VAL A 1 92 ? 23.694 -5.302 -17.778 1.00 60.00 92 VAL A N 1
ATOM 770 C CA . VAL A 1 92 ? 23.920 -5.031 -19.198 1.00 60.00 92 VAL A CA 1
ATOM 771 C C . VAL A 1 92 ? 25.388 -4.634 -19.315 1.00 60.00 92 VAL A C 1
ATOM 773 O O . VAL A 1 92 ? 25.767 -3.511 -19.004 1.00 60.00 92 VAL A O 1
ATOM 776 N N . SER A 1 93 ? 26.237 -5.588 -19.700 1.00 53.41 93 SER A N 1
ATOM 777 C CA . SER A 1 93 ? 27.704 -5.566 -19.584 1.00 53.41 93 SER A CA 1
ATOM 778 C C . SER A 1 93 ? 28.433 -4.432 -20.326 1.00 53.41 93 SER A C 1
ATOM 780 O O . SER A 1 93 ? 29.659 -4.384 -20.317 1.00 53.41 93 SER A O 1
ATOM 782 N N . SER A 1 94 ? 27.707 -3.506 -20.952 1.00 57.41 94 SER A N 1
ATOM 783 C CA . SER A 1 94 ? 28.241 -2.316 -21.617 1.00 57.41 94 SER A CA 1
ATOM 784 C C . SER A 1 94 ? 27.913 -0.995 -20.911 1.00 57.41 94 SER A C 1
ATOM 786 O O . SER A 1 94 ? 28.415 0.043 -21.339 1.00 57.41 94 SER A O 1
ATOM 788 N N . ALA A 1 95 ? 27.095 -0.987 -19.851 1.00 55.41 95 ALA A N 1
ATOM 789 C CA . ALA A 1 95 ? 26.752 0.233 -19.124 1.00 55.41 95 ALA A CA 1
ATOM 790 C C . ALA A 1 95 ? 26.332 -0.075 -17.674 1.00 55.41 95 ALA A C 1
ATOM 792 O O . ALA A 1 95 ? 25.689 -1.085 -17.425 1.00 55.41 95 ALA A O 1
ATOM 793 N N . SER A 1 96 ? 26.651 0.800 -16.716 1.00 64.62 96 SER A N 1
ATOM 794 C CA . SER A 1 96 ? 26.329 0.664 -15.278 1.00 64.62 96 SER A CA 1
ATOM 795 C C . SER A 1 96 ? 24.823 0.764 -14.943 1.00 64.62 96 SER A C 1
ATOM 797 O O . SER A 1 96 ? 24.446 1.423 -13.976 1.00 64.62 96 SER A O 1
ATOM 799 N N . HIS A 1 97 ? 23.951 0.165 -15.754 1.00 67.81 97 HIS A N 1
ATOM 800 C CA . HIS A 1 97 ? 22.499 0.197 -15.613 1.00 67.81 97 HIS A CA 1
ATOM 801 C C . HIS A 1 97 ? 21.978 -1.148 -15.093 1.00 67.81 97 HIS A C 1
ATOM 803 O O . HIS A 1 97 ? 22.440 -2.211 -15.507 1.00 67.81 97 HIS A O 1
ATOM 809 N N . PHE A 1 98 ? 20.987 -1.074 -14.204 1.00 72.06 98 PHE A N 1
ATOM 810 C CA . PHE A 1 98 ? 20.260 -2.215 -13.647 1.00 72.06 98 PHE A CA 1
ATOM 811 C C . PHE A 1 98 ? 18.861 -2.280 -14.263 1.00 72.06 98 PHE A C 1
ATOM 813 O O . PHE A 1 98 ? 18.185 -1.251 -14.353 1.00 72.06 98 PHE A O 1
ATOM 820 N N . LEU A 1 99 ? 18.417 -3.472 -14.667 1.00 75.88 99 LEU A N 1
ATOM 821 C CA . LEU A 1 99 ? 17.080 -3.681 -15.220 1.00 75.88 99 LEU A CA 1
ATOM 822 C C . LEU A 1 99 ? 16.150 -4.255 -14.150 1.00 75.88 99 LEU A C 1
ATOM 824 O O . LEU A 1 99 ? 16.167 -5.449 -13.867 1.00 75.88 99 LEU A O 1
ATOM 828 N N . VAL A 1 100 ? 15.314 -3.403 -13.560 1.00 79.94 100 VAL A N 1
ATOM 829 C CA . VAL A 1 100 ? 14.315 -3.802 -12.555 1.00 79.94 100 VAL A CA 1
ATOM 830 C C . VAL A 1 100 ? 12.913 -3.845 -13.156 1.00 79.94 100 VAL A C 1
ATOM 832 O O . VAL A 1 100 ? 12.562 -3.030 -14.007 1.00 79.94 100 VAL A O 1
ATOM 835 N N . THR A 1 101 ? 12.086 -4.765 -12.669 1.00 85.88 101 THR A N 1
ATOM 836 C CA . THR A 1 101 ? 10.654 -4.841 -12.976 1.00 85.88 101 THR A CA 1
ATOM 837 C C . THR A 1 101 ? 9.847 -4.590 -11.708 1.00 85.88 101 THR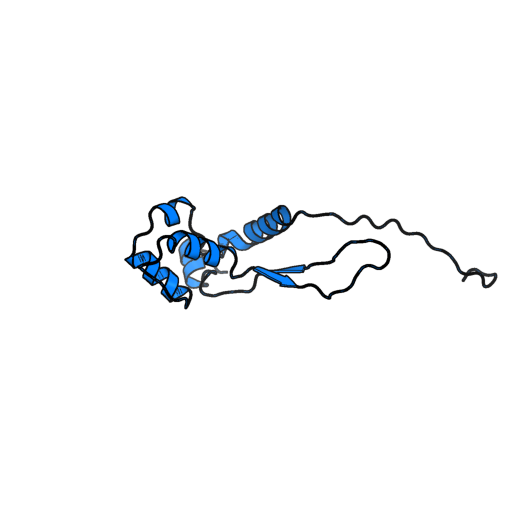 A C 1
ATOM 839 O O . THR A 1 101 ? 10.116 -5.193 -10.671 1.00 85.88 101 THR A O 1
ATOM 842 N N . PHE A 1 102 ? 8.832 -3.729 -11.794 1.00 86.38 102 PHE A N 1
ATOM 843 C CA . PHE A 1 102 ? 7.862 -3.508 -10.722 1.00 86.38 102 PHE A CA 1
ATOM 844 C C . PHE A 1 102 ? 6.523 -4.144 -11.088 1.00 86.38 102 PHE A C 1
ATOM 846 O O . PHE A 1 102 ? 6.031 -3.957 -12.198 1.00 86.38 102 PHE A O 1
ATOM 853 N N . ASN A 1 103 ? 5.936 -4.878 -10.147 1.00 89.69 103 ASN A N 1
ATO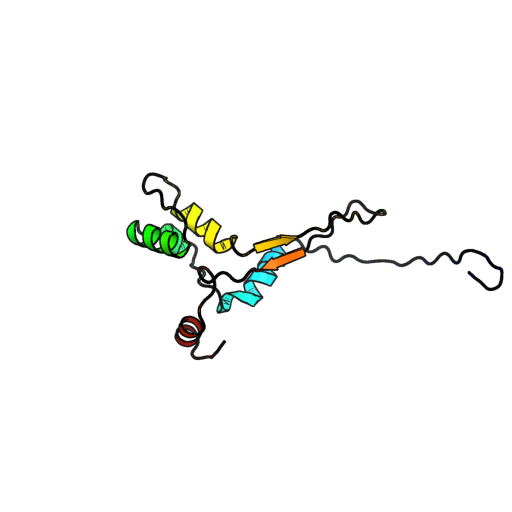M 854 C CA . ASN A 1 103 ? 4.655 -5.562 -10.296 1.00 89.69 103 ASN A CA 1
ATOM 855 C C . ASN A 1 103 ? 3.751 -5.249 -9.102 1.00 89.69 103 ASN A C 1
ATOM 857 O O . ASN A 1 103 ? 4.246 -4.976 -8.007 1.00 89.69 103 ASN A O 1
ATOM 861 N N . THR A 1 104 ? 2.436 -5.326 -9.304 1.00 90.81 104 THR A N 1
ATOM 862 C CA . THR A 1 104 ? 1.469 -5.327 -8.203 1.00 90.81 104 THR A CA 1
ATOM 863 C C . THR A 1 104 ? 0.988 -6.755 -7.969 1.00 90.81 104 THR A C 1
ATOM 865 O O . THR A 1 104 ? 0.497 -7.396 -8.896 1.00 90.81 104 THR A O 1
ATOM 868 N N . LEU A 1 105 ? 1.116 -7.255 -6.743 1.00 90.94 105 LEU A N 1
ATOM 869 C CA . LEU A 1 105 ? 0.458 -8.484 -6.311 1.00 90.94 105 LEU A CA 1
ATOM 870 C C . LEU A 1 105 ? -0.936 -8.165 -5.782 1.00 90.94 105 LEU A C 1
ATOM 872 O O . LEU A 1 105 ? -1.108 -7.239 -4.988 1.00 90.94 105 LEU A O 1
ATOM 876 N N . TYR A 1 106 ? -1.918 -8.955 -6.212 1.00 90.00 106 TYR A N 1
ATOM 877 C CA . TYR A 1 106 ? -3.263 -8.886 -5.661 1.00 90.00 106 TYR A CA 1
ATOM 878 C C . TYR A 1 106 ? -3.241 -9.253 -4.174 1.00 90.00 106 TYR A C 1
ATOM 880 O O . TYR A 1 106 ? -2.678 -10.275 -3.779 1.00 90.00 106 TYR A O 1
ATOM 888 N N . ASP A 1 107 ? -3.874 -8.409 -3.369 1.00 91.06 107 ASP A N 1
ATOM 889 C CA . ASP A 1 107 ? -4.026 -8.580 -1.931 1.00 91.06 107 ASP A CA 1
ATOM 890 C C . ASP A 1 107 ? -5.475 -8.249 -1.551 1.00 91.06 107 ASP A C 1
ATOM 892 O O . ASP A 1 107 ? -5.865 -7.079 -1.641 1.00 91.06 107 ASP A O 1
ATOM 896 N N . PRO A 1 108 ? -6.273 -9.235 -1.105 1.00 89.88 108 PRO A N 1
ATOM 897 C CA . PRO A 1 108 ? -7.660 -9.022 -0.713 1.00 89.88 108 PRO A CA 1
ATOM 898 C C . PRO A 1 108 ? -7.855 -7.996 0.399 1.00 89.88 108 PRO A C 1
ATOM 900 O O . PRO A 1 108 ? -8.969 -7.511 0.543 1.00 89.88 108 PRO A O 1
ATOM 903 N N . ALA A 1 109 ? -6.832 -7.648 1.188 1.00 90.50 109 ALA A N 1
ATOM 904 C CA . ALA A 1 109 ? -6.933 -6.603 2.205 1.00 90.50 109 ALA A CA 1
ATOM 905 C C . ALA A 1 109 ? -6.810 -5.189 1.606 1.00 90.50 109 ALA A C 1
ATOM 907 O O . ALA A 1 109 ? -7.339 -4.225 2.162 1.00 90.50 109 ALA A O 1
ATOM 908 N N . ILE A 1 110 ? -6.175 -5.057 0.437 1.00 92.44 110 ILE A N 1
ATOM 909 C CA . ILE A 1 110 ? -5.925 -3.773 -0.238 1.00 92.44 110 ILE A CA 1
ATOM 910 C C . ILE A 1 110 ? -6.849 -3.560 -1.442 1.00 92.44 110 ILE A C 1
ATOM 912 O O . ILE A 1 110 ? -7.280 -2.434 -1.684 1.00 92.44 110 ILE A O 1
ATOM 916 N N . PHE A 1 111 ? -7.183 -4.619 -2.175 1.00 93.19 111 PHE A N 1
ATOM 917 C CA . PHE A 1 111 ? -8.051 -4.578 -3.351 1.00 93.19 111 PHE A CA 1
ATOM 918 C C . PHE A 1 111 ? -9.500 -4.880 -2.999 1.00 93.19 111 PHE A C 1
ATOM 920 O O . PHE A 1 111 ? -9.764 -5.840 -2.279 1.00 93.19 111 PHE A O 1
ATOM 927 N N . LEU A 1 112 ? -10.420 -4.090 -3.552 1.00 92.75 112 LEU A N 1
ATOM 928 C CA . LEU A 1 112 ? -11.857 -4.328 -3.483 1.00 92.75 112 LEU A CA 1
ATOM 929 C C . LEU A 1 112 ? -12.188 -5.737 -3.983 1.00 92.75 112 LEU A C 1
ATOM 931 O O . LEU A 1 112 ? -11.620 -6.220 -4.959 1.00 92.75 112 LEU A O 1
ATOM 935 N N . THR A 1 113 ? -13.141 -6.367 -3.314 1.00 91.12 113 THR A N 1
ATOM 936 C CA . THR A 1 113 ? -13.872 -7.512 -3.851 1.00 91.12 113 THR A CA 1
ATOM 937 C C . THR A 1 113 ? -14.828 -7.050 -4.948 1.00 91.12 113 THR A C 1
ATOM 939 O O . THR A 1 113 ? -15.183 -5.871 -5.008 1.00 91.12 113 THR A O 1
ATOM 942 N N . ASP A 1 114 ? -15.296 -7.982 -5.778 1.00 91.19 114 ASP A N 1
ATOM 943 C CA . ASP A 1 114 ? -16.290 -7.703 -6.822 1.00 91.19 114 ASP A CA 1
ATOM 944 C C . ASP A 1 114 ? -17.543 -7.025 -6.251 1.00 91.19 114 ASP A C 1
ATOM 946 O O . ASP A 1 114 ? -18.049 -6.064 -6.823 1.00 91.19 114 ASP A O 1
ATOM 950 N N . GLU A 1 115 ? -17.997 -7.479 -5.079 1.00 92.06 115 GLU A N 1
ATOM 951 C CA . GLU A 1 115 ? -19.148 -6.905 -4.380 1.00 92.06 115 GLU A CA 1
ATOM 952 C C . GLU A 1 115 ? -18.879 -5.456 -3.952 1.00 92.06 115 GLU A C 1
ATOM 954 O O . GLU A 1 115 ? -19.688 -4.570 -4.212 1.00 92.06 115 GLU A O 1
ATOM 959 N N . GLU A 1 116 ? -17.726 -5.174 -3.341 1.00 91.75 116 GLU A N 1
ATOM 960 C CA . GLU A 1 116 ? -17.382 -3.805 -2.935 1.00 91.75 116 GLU A CA 1
ATOM 961 C C . GLU A 1 116 ? -17.168 -2.885 -4.145 1.00 91.75 116 GLU A C 1
ATOM 963 O O . GLU A 1 116 ? -17.510 -1.702 -4.096 1.00 91.75 116 GLU A O 1
ATOM 968 N N . TYR A 1 117 ? -16.616 -3.411 -5.240 1.00 92.94 117 TYR A N 1
ATOM 969 C CA . TYR A 1 117 ? -16.452 -2.666 -6.483 1.00 92.94 117 TYR A CA 1
ATOM 970 C C . TYR A 1 117 ? -17.802 -2.334 -7.120 1.00 92.94 117 TYR A C 1
ATOM 972 O O . TYR A 1 117 ? -18.031 -1.182 -7.506 1.00 92.94 117 TYR A O 1
ATOM 980 N N . PHE A 1 118 ? -18.720 -3.301 -7.152 1.00 93.31 118 PHE A N 1
ATOM 981 C CA . PHE A 1 118 ? -20.086 -3.094 -7.616 1.00 93.31 118 PHE A CA 1
ATOM 982 C C . PHE A 1 118 ? -20.825 -2.077 -6.745 1.00 93.31 118 PHE A C 1
ATOM 984 O O . PHE A 1 118 ? -21.421 -1.140 -7.268 1.00 93.31 118 PHE A O 1
ATOM 991 N N . GLN A 1 119 ? -20.724 -2.178 -5.419 1.00 92.00 119 GLN A N 1
ATOM 992 C CA . GLN A 1 119 ? -21.323 -1.202 -4.504 1.00 92.00 119 GLN A CA 1
ATOM 993 C C . GLN A 1 119 ? -20.750 0.210 -4.691 1.00 92.00 119 GLN A C 1
ATOM 995 O O . GLN A 1 119 ? -21.481 1.194 -4.577 1.00 92.00 119 GLN A O 1
ATOM 1000 N N . ARG A 1 120 ? -19.450 0.326 -4.991 1.00 88.06 120 ARG A N 1
ATOM 1001 C CA . ARG A 1 120 ? -18.767 1.614 -5.173 1.00 88.06 120 ARG A CA 1
ATOM 1002 C C . ARG A 1 120 ? -19.060 2.268 -6.524 1.00 88.06 120 ARG A C 1
ATOM 1004 O O . ARG A 1 120 ? -19.128 3.493 -6.591 1.00 88.06 120 ARG A O 1
ATOM 1011 N N . THR A 1 121 ? -19.180 1.480 -7.591 1.00 89.56 121 THR A N 1
ATOM 1012 C CA . THR A 1 121 ? -19.203 1.996 -8.974 1.00 89.56 121 THR A CA 1
ATOM 1013 C C . THR A 1 121 ? -20.501 1.715 -9.731 1.00 89.56 121 THR A C 1
ATOM 1015 O O . THR A 1 121 ? -20.777 2.383 -10.726 1.00 89.56 121 THR A O 1
ATOM 1018 N N . GLY A 1 122 ? -21.295 0.739 -9.288 1.00 90.50 122 GLY A N 1
ATOM 1019 C CA . GLY A 1 122 ? -22.445 0.198 -10.017 1.00 90.50 122 GLY A CA 1
ATOM 1020 C C . GLY A 1 122 ? -22.078 -0.715 -11.195 1.00 90.50 122 GLY A C 1
ATOM 1021 O O . GLY A 1 122 ? -22.975 -1.145 -11.919 1.00 90.50 122 GLY A O 1
ATOM 1022 N N . ASN A 1 123 ? -20.789 -1.010 -11.400 1.00 87.00 123 ASN A N 1
ATOM 1023 C CA . ASN A 1 123 ? -20.280 -1.842 -12.492 1.00 87.00 123 ASN A CA 1
ATOM 1024 C C . ASN A 1 123 ? -19.703 -3.161 -11.963 1.00 87.00 123 ASN A C 1
ATOM 1026 O O . ASN A 1 123 ? -19.234 -3.232 -10.831 1.00 87.00 123 ASN A O 1
ATOM 1030 N N . ASN A 1 124 ? -19.702 -4.198 -12.802 1.00 83.31 124 ASN A N 1
ATOM 1031 C CA . ASN A 1 124 ? -18.962 -5.432 -12.522 1.00 83.31 124 ASN A CA 1
ATOM 1032 C C . ASN A 1 124 ? -17.475 -5.239 -12.861 1.00 83.31 124 ASN A C 1
ATOM 1034 O O . ASN A 1 124 ? -17.165 -4.486 -13.790 1.00 83.31 124 ASN A O 1
ATOM 1038 N N . MET A 1 125 ? -16.598 -5.900 -12.098 1.00 75.00 125 MET A N 1
ATOM 1039 C CA . MET A 1 125 ? -15.140 -5.863 -12.279 1.00 75.00 125 MET A CA 1
ATOM 1040 C C . MET A 1 125 ? -14.685 -6.681 -13.495 1.00 75.00 125 MET A C 1
ATOM 1042 O O . MET A 1 125 ? -15.353 -7.691 -13.821 1.00 75.00 125 MET A O 1
#

Radius of gyration: 22.58 Å; chains: 1; bounding box: 58×27×71 Å

pLDDT: mean 84.72, std 11.55, range [53.41, 96.06]

Sequence (125 aa):
MDDKGEPTITQYTTEGRMFTLQEVRQTMFNKQEDFLRIKSDEYYETIGEQELSDEFDRLLENYDPKSPNEAVRLKKYQRVRTLVCWHDSSSVSSASHFLVTFNTLYDPAIFLTDEEYFQRTGNNM

Foldseek 3Di:
DPPVPDDDDDDDDDDDDDDDPVNVLVVVCVVCVLFWPDDDPVCLVPPDPVNLCVLCVLVVHDDDPVDPCSSVVSNVCLSPVQKDKDFPPDDPVPDRDGDIDIDGHDDPSTTDDQVRSCVVPVDGD